Protein AF-A0A958QDJ5-F1 (afdb_monomer_lite)

Secondary structure (DSSP, 8-state):
----S------SS----------S--TTS-GGGGTS--TTPPPTHHHHHHHHHH--TTPPP--TT-TTTHHHH-

Radius of gyration: 14.4 Å; chains: 1; bounding box: 41×28×31 Å

Sequence (74 aa):
MARAALKIVPRSGSYSEEGCFWDSDDSEFHTLHYVIPYPESFRPQLPDYFIQKFTAPDDAVLDPFCGRGTTALQ

Foldseek 3Di:
DDDDLDDDDPDDDDDDDDDDQDDPDPPVADPLQPPDDDPPDDDLSVLVVCCVPPHDPPDDDDDPPCPSNSNVRD

Structure (mmCIF, N/CA/C/O backbone):
data_AF-A0A958QDJ5-F1
#
_entry.id   AF-A0A958QDJ5-F1
#
loop_
_atom_site.group_PDB
_atom_site.id
_atom_site.type_symbol
_atom_site.label_atom_id
_atom_site.label_alt_id
_atom_site.label_comp_id
_atom_site.label_asym_id
_atom_site.label_entity_id
_atom_site.label_seq_id
_atom_site.pdbx_PDB_ins_code
_atom_site.Cartn_x
_atom_site.Cartn_y
_atom_site.Cartn_z
_atom_site.occupancy
_atom_site.B_iso_or_equiv
_atom_site.auth_seq_id
_atom_site.auth_comp_id
_atom_site.auth_asym_id
_atom_site.auth_atom_id
_atom_site.pdbx_PDB_model_num
ATOM 1 N N . MET A 1 1 ? -20.986 -11.489 6.149 1.00 50.53 1 MET A N 1
ATOM 2 C CA . MET A 1 1 ? -20.737 -10.371 7.086 1.00 50.53 1 MET A CA 1
ATOM 3 C C . MET A 1 1 ? -20.096 -9.247 6.286 1.00 50.53 1 MET A C 1
ATOM 5 O O . MET A 1 1 ? -19.070 -9.501 5.671 1.00 50.53 1 MET A O 1
ATOM 9 N N . ALA A 1 2 ? -20.710 -8.065 6.198 1.00 52.12 2 ALA A N 1
ATOM 10 C CA . ALA A 1 2 ? -20.134 -6.945 5.450 1.00 52.12 2 ALA A CA 1
ATOM 11 C C . ALA A 1 2 ? -18.975 -6.336 6.257 1.00 52.12 2 ALA A C 1
ATOM 13 O O . ALA A 1 2 ? -19.205 -5.750 7.312 1.00 52.12 2 ALA A O 1
ATOM 14 N N . ARG A 1 3 ? -17.734 -6.511 5.794 1.00 54.75 3 ARG A N 1
ATOM 15 C CA . ARG A 1 3 ? -16.569 -5.790 6.326 1.00 54.75 3 ARG A CA 1
ATOM 16 C C . ARG A 1 3 ? -16.478 -4.450 5.598 1.00 54.75 3 ARG A C 1
ATOM 18 O O . ARG A 1 3 ? -16.497 -4.418 4.371 1.00 54.75 3 ARG A O 1
ATOM 25 N N . ALA A 1 4 ? -16.448 -3.347 6.342 1.00 55.12 4 ALA A N 1
ATOM 26 C CA . ALA A 1 4 ? -16.279 -2.024 5.754 1.00 55.12 4 ALA A CA 1
ATOM 27 C C . ALA A 1 4 ? -14.892 -1.936 5.099 1.00 55.12 4 ALA A C 1
ATOM 29 O O . ALA A 1 4 ? -13.888 -2.122 5.779 1.00 55.12 4 ALA A O 1
ATOM 30 N N . ALA A 1 5 ? -14.841 -1.643 3.797 1.00 57.03 5 ALA A N 1
ATOM 31 C CA . ALA A 1 5 ? -13.587 -1.473 3.055 1.00 57.03 5 ALA A CA 1
ATOM 32 C C . ALA A 1 5 ? -12.820 -0.196 3.452 1.00 57.03 5 ALA A C 1
ATOM 34 O O . ALA A 1 5 ? -11.655 -0.038 3.109 1.00 57.03 5 ALA A O 1
ATOM 35 N N . LEU A 1 6 ? -13.480 0.724 4.165 1.00 55.22 6 LEU A N 1
ATOM 36 C CA . LEU A 1 6 ? -12.916 1.998 4.584 1.00 55.22 6 LEU A CA 1
ATOM 37 C C . LEU A 1 6 ? -13.378 2.325 6.007 1.00 55.22 6 LEU A C 1
ATOM 39 O O . LEU A 1 6 ? -14.566 2.543 6.255 1.00 55.22 6 LEU A O 1
ATOM 43 N N . LYS A 1 7 ? -12.432 2.375 6.947 1.00 61.97 7 LYS A N 1
ATOM 44 C CA . LYS A 1 7 ? -12.661 2.838 8.319 1.00 61.97 7 LYS A CA 1
ATOM 45 C C . LYS A 1 7 ? -12.145 4.268 8.438 1.00 61.97 7 LYS A C 1
ATOM 47 O O . LYS A 1 7 ? -10.941 4.491 8.489 1.00 61.97 7 LYS A O 1
ATOM 52 N N . ILE A 1 8 ? -13.052 5.242 8.491 1.00 65.12 8 ILE A N 1
ATOM 53 C CA . ILE A 1 8 ? -12.681 6.635 8.769 1.00 65.12 8 ILE A CA 1
ATOM 54 C C . ILE A 1 8 ? -12.341 6.736 10.258 1.00 65.12 8 ILE A C 1
ATOM 56 O O . ILE A 1 8 ? -13.209 6.559 11.112 1.00 65.12 8 ILE A O 1
ATOM 60 N N . VAL A 1 9 ? -11.069 6.981 10.571 1.00 64.31 9 VAL A N 1
ATOM 61 C CA . VAL A 1 9 ? -10.582 7.117 11.949 1.00 64.31 9 VAL A CA 1
ATOM 62 C C . VAL A 1 9 ? -10.452 8.611 12.273 1.00 64.31 9 VAL A C 1
ATOM 64 O O . VAL A 1 9 ? -9.643 9.285 11.633 1.00 64.31 9 VAL A O 1
ATOM 67 N N . PRO A 1 10 ? -11.219 9.170 13.229 1.00 59.31 10 PRO A N 1
ATOM 68 C CA . PRO A 1 10 ? -11.037 10.553 13.655 1.00 59.31 10 PRO A CA 1
ATOM 69 C C . PRO A 1 10 ? -9.707 10.652 14.406 1.00 59.31 10 PRO A C 1
ATOM 71 O O . PRO A 1 10 ? -9.588 10.177 15.534 1.00 59.31 10 PRO A O 1
ATOM 74 N N . ARG A 1 11 ? -8.674 11.208 13.767 1.00 62.56 11 ARG A N 1
ATOM 75 C CA . ARG A 1 11 ? -7.345 11.319 14.374 1.00 62.56 11 ARG A CA 1
ATOM 76 C C . ARG A 1 11 ? -7.123 12.737 14.901 1.00 62.56 11 ARG A C 1
ATOM 78 O O . ARG A 1 11 ? -7.053 13.694 14.136 1.00 62.56 11 ARG A O 1
ATOM 85 N N . SER A 1 12 ? -7.027 12.870 16.222 1.00 59.53 12 SER A N 1
ATOM 86 C CA . SER A 1 12 ? -6.598 14.096 16.895 1.00 59.53 12 SER A CA 1
ATOM 87 C C . SER A 1 12 ? -5.074 14.235 16.767 1.00 59.53 12 SER A C 1
ATOM 89 O O . SER A 1 12 ? -4.336 13.591 17.508 1.00 59.53 12 SER A O 1
ATOM 91 N N . GLY A 1 13 ? -4.612 15.044 15.811 1.00 71.62 13 GLY A N 1
ATOM 92 C CA . GLY A 1 13 ? -3.195 15.385 15.609 1.00 71.62 13 GLY A CA 1
ATOM 93 C C . GLY A 1 13 ? -2.549 14.733 14.380 1.00 71.62 13 GLY A C 1
ATOM 94 O O . GLY A 1 13 ? -2.895 13.615 13.992 1.00 71.62 13 GLY A O 1
ATOM 95 N N . SER A 1 14 ? -1.606 15.450 13.761 1.00 72.69 14 SER A N 1
ATOM 96 C CA . SER A 1 14 ? -0.769 14.933 12.676 1.00 72.69 14 SER A CA 1
ATOM 97 C C . SER A 1 14 ? 0.154 13.824 13.193 1.00 72.69 14 SER A C 1
ATOM 99 O O . SER A 1 14 ? 0.745 13.935 14.265 1.00 72.69 14 SER A O 1
ATOM 101 N N . TYR A 1 15 ? 0.266 12.738 12.429 1.00 72.38 15 TYR A N 1
ATOM 102 C CA . TYR A 1 15 ? 1.266 11.694 12.637 1.00 72.38 15 TYR A CA 1
ATOM 103 C C . TYR A 1 15 ? 2.415 11.938 11.660 1.00 72.38 15 TYR A C 1
ATOM 105 O O . TYR A 1 15 ? 2.160 12.103 10.469 1.00 72.38 15 TYR A O 1
ATOM 113 N N . SER A 1 16 ? 3.649 11.976 12.157 1.00 80.38 16 SER A N 1
ATOM 114 C CA . SER A 1 16 ? 4.850 12.106 11.332 1.00 80.38 16 SER A CA 1
ATOM 115 C C . SER A 1 16 ? 5.907 11.146 11.847 1.00 80.38 16 SER A C 1
ATOM 117 O O . SER A 1 16 ? 6.145 11.073 13.052 1.00 80.38 16 SER A O 1
ATOM 119 N N . GLU A 1 17 ? 6.536 10.427 10.930 1.00 82.69 17 GLU A N 1
ATOM 120 C CA . GLU A 1 17 ? 7.654 9.533 11.196 1.00 82.69 17 GLU A CA 1
ATOM 121 C C . GLU A 1 17 ? 8.552 9.515 9.963 1.00 82.69 17 GLU A C 1
ATOM 123 O O . GLU A 1 17 ? 8.060 9.502 8.834 1.00 82.69 17 GLU A O 1
ATOM 128 N N . GLU A 1 18 ? 9.861 9.527 10.189 1.00 86.88 18 GLU A N 1
ATOM 129 C CA . GLU A 1 18 ? 10.867 9.395 9.142 1.00 86.88 18 GLU A CA 1
ATOM 130 C C . GLU A 1 18 ? 11.464 7.988 9.213 1.00 86.88 18 GLU A C 1
ATOM 132 O O . GLU A 1 18 ? 11.841 7.518 10.286 1.00 86.88 18 GLU A O 1
ATOM 137 N N . GLY A 1 19 ? 11.541 7.310 8.069 1.00 84.00 19 GLY A N 1
ATOM 138 C CA . GLY A 1 19 ? 12.104 5.969 7.954 1.00 84.00 19 GLY A CA 1
ATOM 139 C C . GLY A 1 19 ? 12.840 5.794 6.629 1.00 84.00 19 GLY A C 1
ATOM 140 O O . GLY A 1 19 ? 12.496 6.426 5.628 1.00 84.00 19 GLY A O 1
ATOM 141 N N . CYS A 1 20 ? 13.871 4.948 6.628 1.00 84.44 20 CYS A N 1
ATOM 142 C CA . CYS A 1 20 ? 14.590 4.559 5.420 1.00 84.44 20 CYS A CA 1
ATOM 143 C C . CYS A 1 20 ? 14.066 3.201 4.942 1.00 84.44 20 CYS A C 1
ATOM 145 O O . CYS A 1 20 ? 14.239 2.201 5.628 1.00 84.44 20 CYS A O 1
ATOM 147 N N . PHE A 1 21 ? 13.436 3.172 3.767 1.00 81.94 21 PHE A N 1
ATOM 148 C CA . PHE A 1 21 ? 12.817 1.971 3.180 1.00 81.94 21 PHE A CA 1
ATOM 149 C C . PHE A 1 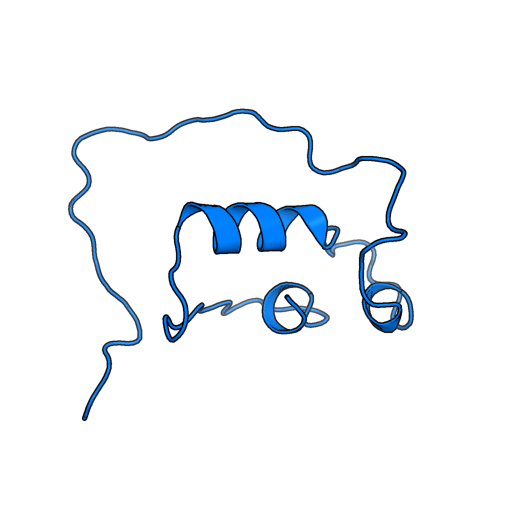21 ? 13.512 1.538 1.881 1.00 81.94 21 PHE A C 1
ATOM 151 O O . PHE A 1 21 ? 12.907 0.933 1.000 1.00 81.94 21 PHE A O 1
ATOM 158 N N . TRP A 1 22 ? 1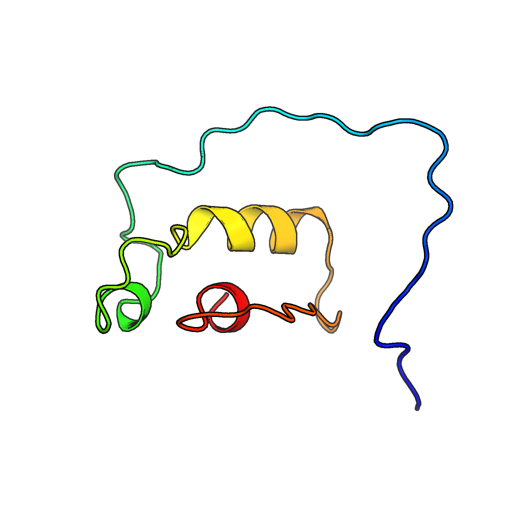4.779 1.920 1.735 1.00 75.00 22 TRP A N 1
ATOM 159 C CA . TRP A 1 22 ? 15.575 1.736 0.521 1.00 75.00 22 TRP A CA 1
ATOM 160 C C . TRP A 1 22 ? 16.876 1.009 0.828 1.00 75.00 22 TRP A C 1
ATOM 162 O O . TRP A 1 22 ? 17.917 1.339 0.255 1.00 75.00 22 TRP A O 1
ATOM 172 N N . ASP A 1 23 ? 16.823 0.060 1.761 1.00 73.62 23 ASP A N 1
ATOM 173 C CA . ASP A 1 23 ? 17.994 -0.752 2.042 1.00 73.62 23 ASP A CA 1
ATOM 174 C C . ASP A 1 23 ? 18.384 -1.572 0.804 1.00 73.62 23 ASP A C 1
ATOM 176 O O . ASP A 1 23 ? 17.581 -1.799 -0.106 1.00 73.62 23 ASP A O 1
ATOM 180 N N . SER A 1 24 ? 19.659 -1.935 0.719 1.00 70.12 24 SER A N 1
ATOM 181 C CA . SER A 1 24 ? 20.192 -2.620 -0.468 1.00 70.12 24 SER A CA 1
ATOM 182 C C . SER A 1 24 ? 19.889 -4.116 -0.468 1.00 70.12 24 SER A C 1
ATOM 184 O O . SER A 1 24 ? 20.057 -4.766 -1.501 1.00 70.12 24 SER A O 1
ATOM 186 N N . ASP A 1 25 ? 19.475 -4.653 0.681 1.00 79.00 25 ASP A N 1
ATOM 187 C CA . ASP A 1 25 ? 19.145 -6.058 0.845 1.00 79.00 25 ASP A CA 1
ATOM 188 C C . ASP A 1 25 ? 17.651 -6.296 0.612 1.00 79.00 25 ASP A C 1
ATOM 190 O O . ASP A 1 25 ? 16.788 -5.947 1.420 1.00 79.00 25 ASP A O 1
ATOM 194 N N . ASP A 1 26 ? 17.374 -6.895 -0.540 1.00 77.56 26 ASP A N 1
ATOM 195 C CA . ASP A 1 26 ? 16.046 -7.294 -0.982 1.00 77.56 26 ASP A CA 1
ATOM 196 C C . ASP A 1 26 ? 15.862 -8.830 -0.879 1.00 77.56 26 ASP A C 1
ATOM 198 O O . ASP A 1 26 ? 14.889 -9.374 -1.405 1.00 77.56 26 ASP A O 1
ATOM 202 N N . SER A 1 27 ? 16.802 -9.558 -0.254 1.00 78.62 27 SER A N 1
ATOM 203 C CA . SER A 1 27 ? 16.858 -11.032 -0.299 1.00 78.62 27 SER A CA 1
ATOM 204 C C . SER A 1 27 ? 15.676 -11.735 0.370 1.00 78.62 27 SER A C 1
ATOM 206 O O . SER A 1 27 ? 15.369 -12.876 0.022 1.00 78.62 27 SER A O 1
ATOM 208 N N . GLU A 1 28 ? 14.985 -11.051 1.278 1.00 85.69 28 GLU A N 1
ATOM 209 C CA . GLU A 1 28 ? 13.812 -11.575 1.980 1.00 85.69 28 GLU A CA 1
ATOM 210 C C . GLU A 1 28 ? 12.503 -11.413 1.181 1.00 85.69 28 GLU A C 1
ATOM 212 O O . GLU A 1 28 ? 11.485 -12.000 1.546 1.00 85.69 28 GLU A O 1
ATOM 217 N N . PHE A 1 29 ? 12.510 -10.674 0.062 1.00 90.50 29 PHE A N 1
ATOM 218 C CA . PHE A 1 29 ? 11.300 -10.377 -0.710 1.00 90.50 29 PHE A CA 1
ATOM 219 C C . PHE A 1 29 ? 11.114 -11.276 -1.934 1.00 90.50 29 PHE A C 1
ATOM 221 O O . PHE A 1 29 ? 12.053 -11.759 -2.570 1.00 90.50 29 PHE A O 1
ATOM 228 N N . HIS A 1 30 ? 9.850 -11.475 -2.314 1.00 93.69 30 HIS A N 1
ATOM 229 C CA . HIS A 1 30 ? 9.502 -12.351 -3.424 1.00 93.69 30 HIS A CA 1
ATOM 230 C C . HIS A 1 30 ? 10.030 -11.821 -4.770 1.00 93.69 30 HIS A C 1
ATOM 232 O O . HIS A 1 30 ? 9.823 -10.664 -5.141 1.00 93.69 30 HIS A O 1
ATOM 238 N N . THR A 1 31 ? 10.633 -12.697 -5.577 1.00 92.31 31 THR A N 1
ATOM 239 C CA . THR A 1 31 ? 11.285 -12.326 -6.850 1.00 92.31 31 THR A CA 1
ATOM 240 C C . THR A 1 31 ? 10.342 -11.691 -7.880 1.00 92.31 31 THR A C 1
ATOM 242 O O . THR A 1 31 ? 10.788 -10.953 -8.760 1.00 92.31 31 THR A O 1
ATOM 245 N N . LEU A 1 32 ? 9.029 -11.914 -7.752 1.00 92.81 32 LEU A N 1
ATOM 246 C CA . LEU A 1 32 ? 8.001 -11.284 -8.596 1.00 92.81 32 LEU A CA 1
ATOM 247 C C . LEU A 1 32 ? 8.023 -9.750 -8.541 1.00 92.81 32 LEU A C 1
ATOM 249 O O . LEU A 1 32 ? 7.631 -9.122 -9.524 1.00 92.81 32 LEU A O 1
ATOM 253 N N . HIS A 1 33 ? 8.553 -9.140 -7.476 1.00 91.25 33 HIS A N 1
ATOM 254 C CA . HIS A 1 33 ? 8.750 -7.689 -7.423 1.00 91.25 33 HIS A CA 1
ATOM 255 C C . HIS A 1 33 ? 9.684 -7.156 -8.518 1.00 91.25 33 HIS A C 1
ATOM 257 O O . HIS A 1 33 ? 9.643 -5.966 -8.816 1.00 91.25 33 HIS A O 1
ATOM 263 N N . TYR A 1 34 ? 10.498 -8.004 -9.149 1.00 89.31 34 TYR A N 1
ATOM 264 C CA . TYR A 1 34 ? 11.531 -7.587 -10.104 1.00 89.31 34 TYR A CA 1
ATOM 265 C C . TYR A 1 34 ? 11.279 -8.078 -11.531 1.00 89.31 34 TYR A C 1
ATOM 267 O O . TYR A 1 34 ? 12.003 -7.692 -12.445 1.00 89.31 34 TYR A O 1
ATOM 275 N N . VAL A 1 35 ? 10.241 -8.894 -11.746 1.00 89.62 35 VAL A N 1
ATOM 276 C CA . VAL A 1 35 ? 9.911 -9.446 -13.072 1.00 89.62 35 VAL A CA 1
ATOM 277 C C . VAL A 1 35 ? 9.414 -8.359 -14.028 1.00 89.62 35 VAL A C 1
ATOM 279 O O . VAL A 1 35 ? 9.694 -8.418 -15.223 1.00 89.62 35 VAL A O 1
ATOM 282 N N . ILE A 1 36 ? 8.709 -7.350 -13.506 1.00 83.81 36 ILE A N 1
ATOM 283 C CA . ILE A 1 36 ? 8.225 -6.202 -14.279 1.00 83.81 36 ILE A CA 1
ATOM 284 C C . ILE A 1 36 ? 8.954 -4.939 -13.794 1.00 83.81 36 ILE A C 1
ATOM 286 O O . ILE A 1 36 ? 8.649 -4.436 -12.703 1.00 83.81 36 ILE A O 1
ATOM 290 N N . PRO A 1 37 ? 9.913 -4.403 -14.574 1.00 75.50 37 PRO A N 1
ATOM 291 C CA . PRO A 1 37 ? 10.567 -3.150 -14.234 1.00 75.50 37 PRO A CA 1
ATOM 292 C C . PRO A 1 37 ? 9.575 -1.995 -14.408 1.00 75.50 37 PRO A C 1
ATOM 294 O O . PRO A 1 37 ? 9.146 -1.688 -15.519 1.00 75.50 37 PRO A O 1
ATOM 297 N N . TYR A 1 38 ? 9.210 -1.350 -13.300 1.00 77.38 38 TYR A N 1
ATOM 298 C CA . TYR A 1 38 ? 8.364 -0.158 -13.288 1.00 77.38 38 TYR A CA 1
ATOM 299 C C . TYR A 1 38 ? 9.079 0.943 -12.490 1.00 77.38 38 TYR A C 1
ATOM 301 O O . TYR A 1 38 ? 9.115 0.861 -11.261 1.00 77.38 38 TYR A O 1
ATOM 309 N N . PRO A 1 39 ? 9.689 1.944 -13.152 1.00 75.06 39 PRO A N 1
ATOM 310 C CA . PRO A 1 39 ? 10.547 2.933 -12.492 1.00 75.06 39 PRO A CA 1
ATOM 311 C C . PRO A 1 39 ? 9.842 3.749 -11.407 1.00 75.06 39 PRO A C 1
ATOM 313 O O . PRO A 1 39 ? 10.475 4.169 -10.448 1.00 75.06 39 PRO A O 1
ATOM 316 N N . GLU A 1 40 ? 8.532 3.945 -11.546 1.00 84.31 40 GLU A N 1
ATOM 317 C CA . GLU A 1 40 ? 7.719 4.718 -10.601 1.00 84.31 40 GLU A CA 1
ATOM 318 C C . GLU A 1 40 ? 7.090 3.847 -9.500 1.00 84.31 40 GLU A C 1
ATOM 320 O O . GLU A 1 40 ? 6.193 4.288 -8.786 1.00 84.31 40 GLU A O 1
ATOM 325 N N . SER A 1 41 ? 7.527 2.592 -9.355 1.00 86.62 41 SER A N 1
ATOM 326 C CA . SER A 1 41 ? 7.097 1.743 -8.240 1.00 86.62 41 SER A CA 1
ATOM 327 C C . SER A 1 41 ? 7.988 1.956 -7.028 1.00 86.62 41 SER A C 1
ATOM 329 O O . SER A 1 41 ? 9.193 2.170 -7.140 1.00 86.62 41 SER A O 1
ATOM 331 N N . PHE A 1 42 ? 7.399 1.817 -5.846 1.00 88.44 42 PHE A N 1
ATOM 332 C CA . PHE A 1 42 ? 8.166 1.676 -4.618 1.00 88.44 42 PHE A CA 1
ATOM 333 C C . PHE A 1 42 ? 8.707 0.246 -4.453 1.00 88.44 42 PHE A C 1
ATOM 335 O O . PHE A 1 42 ? 8.209 -0.724 -5.051 1.00 88.44 42 PHE A O 1
ATOM 342 N N . ARG A 1 43 ? 9.746 0.133 -3.617 1.00 89.88 43 ARG A N 1
ATOM 343 C CA . ARG A 1 43 ? 10.312 -1.144 -3.179 1.00 89.88 43 ARG A CA 1
ATOM 344 C C . ARG A 1 43 ? 9.400 -1.863 -2.172 1.00 89.88 43 ARG A C 1
ATOM 346 O O . ARG A 1 43 ? 8.652 -1.183 -1.468 1.00 89.88 43 ARG A O 1
ATOM 353 N N . PRO A 1 44 ? 9.454 -3.205 -2.087 1.00 92.56 44 PRO A N 1
ATOM 354 C CA . PRO A 1 44 ? 8.598 -3.995 -1.195 1.00 92.56 44 PRO A CA 1
ATOM 355 C C . PRO A 1 44 ? 8.720 -3.673 0.305 1.00 92.56 44 PRO A C 1
ATOM 357 O O . PRO A 1 44 ? 7.744 -3.838 1.027 1.00 92.56 44 PRO A O 1
ATOM 360 N N . GLN A 1 45 ? 9.844 -3.120 0.768 1.00 92.06 45 GLN A N 1
ATOM 361 C CA . GLN A 1 45 ? 10.035 -2.700 2.163 1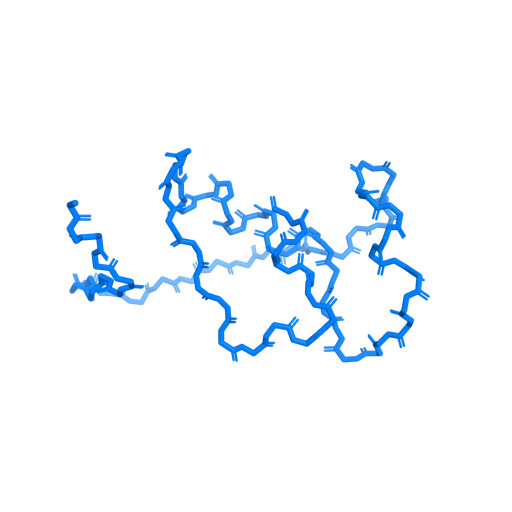.00 92.06 45 GLN A CA 1
ATOM 362 C C . GLN A 1 45 ? 9.005 -1.661 2.625 1.00 92.06 45 GLN A C 1
ATOM 364 O O . GLN A 1 45 ? 8.632 -1.626 3.795 1.00 92.06 45 GLN A O 1
ATOM 369 N N . LEU A 1 46 ? 8.567 -0.780 1.718 1.00 91.81 46 LEU A N 1
ATOM 370 C CA . LEU A 1 46 ? 7.644 0.297 2.060 1.00 91.81 46 LEU A CA 1
ATOM 371 C C . LEU A 1 46 ? 6.256 -0.238 2.466 1.00 91.81 46 LEU A C 1
ATOM 373 O O . LEU A 1 46 ? 5.827 0.063 3.580 1.00 91.81 46 LEU A O 1
ATOM 377 N N . PRO A 1 47 ? 5.534 -1.011 1.627 1.00 93.75 47 PRO A N 1
ATOM 378 C CA . PRO A 1 47 ? 4.251 -1.585 2.023 1.00 93.75 47 PRO A CA 1
ATOM 379 C C . PRO A 1 47 ? 4.385 -2.569 3.188 1.00 93.75 47 PRO A C 1
ATOM 381 O O . PRO A 1 47 ? 3.535 -2.514 4.070 1.00 93.75 47 PRO A O 1
ATOM 384 N N . ASP A 1 48 ? 5.438 -3.396 3.243 1.00 93.50 48 ASP A N 1
ATOM 385 C CA . ASP A 1 48 ? 5.644 -4.342 4.351 1.00 93.50 48 ASP A CA 1
ATOM 386 C C . ASP A 1 48 ? 5.673 -3.616 5.705 1.00 93.50 48 ASP A C 1
ATOM 388 O O . ASP A 1 48 ? 4.883 -3.923 6.598 1.00 93.50 48 ASP A O 1
ATOM 392 N N . TYR A 1 49 ? 6.463 -2.543 5.816 1.00 92.19 49 TYR A N 1
ATOM 393 C CA . TYR A 1 49 ? 6.513 -1.724 7.026 1.00 92.19 49 TYR A CA 1
ATOM 394 C C . TYR A 1 49 ? 5.127 -1.222 7.471 1.00 92.19 49 TYR A C 1
ATOM 396 O O . TYR A 1 49 ? 4.769 -1.318 8.650 1.00 92.19 49 TYR A O 1
ATOM 404 N N . PHE A 1 50 ? 4.328 -0.680 6.545 1.00 92.88 50 PHE A N 1
ATOM 405 C CA . PHE A 1 50 ? 3.002 -0.153 6.878 1.00 92.88 50 PHE A CA 1
ATOM 406 C C . PHE A 1 50 ? 2.006 -1.263 7.231 1.00 92.88 50 PHE A C 1
ATOM 408 O O . PHE A 1 50 ? 1.218 -1.088 8.163 1.00 92.88 50 PHE A O 1
ATOM 415 N N . ILE A 1 51 ? 2.048 -2.395 6.528 1.00 94.56 51 ILE A N 1
ATOM 416 C CA . ILE A 1 51 ? 1.190 -3.554 6.794 1.00 94.56 51 ILE A CA 1
ATOM 417 C C . ILE A 1 51 ? 1.490 -4.096 8.194 1.00 94.56 51 ILE A C 1
ATOM 419 O O . ILE A 1 51 ? 0.582 -4.156 9.024 1.00 94.56 51 ILE A O 1
ATOM 423 N N . GLN A 1 52 ? 2.759 -4.370 8.508 1.00 93.50 52 GLN A N 1
ATOM 424 C CA . GLN A 1 52 ? 3.186 -4.871 9.822 1.00 93.50 52 GLN A CA 1
ATOM 425 C C . GLN A 1 52 ? 2.802 -3.925 10.966 1.00 93.50 52 GLN A C 1
ATOM 427 O O . GLN A 1 52 ? 2.419 -4.358 12.052 1.00 93.50 52 GLN A O 1
ATOM 432 N N . LYS A 1 53 ? 2.903 -2.611 10.740 1.00 91.44 53 LYS A N 1
ATOM 433 C CA . LYS A 1 53 ? 2.687 -1.611 11.790 1.00 91.44 53 LYS A CA 1
ATOM 434 C C . LYS A 1 53 ? 1.216 -1.281 12.043 1.00 91.44 53 LYS A C 1
ATOM 436 O O . LYS A 1 53 ? 0.861 -0.936 13.172 1.00 91.44 53 LYS A O 1
ATOM 441 N N . PHE A 1 54 ? 0.375 -1.316 11.011 1.00 91.56 54 PHE A N 1
ATOM 442 C CA . PHE A 1 54 ? -0.981 -0.754 11.069 1.00 91.56 54 PHE A CA 1
ATOM 443 C C . PHE A 1 54 ? -2.104 -1.756 10.802 1.00 91.56 54 PHE A C 1
ATOM 445 O O . PHE A 1 54 ? -3.268 -1.352 10.823 1.00 91.56 54 PHE A O 1
ATOM 452 N N . THR A 1 55 ? -1.789 -3.031 10.577 1.00 95.00 55 THR A N 1
ATOM 453 C CA . THR A 1 55 ? -2.789 -4.068 10.293 1.00 95.00 55 THR A CA 1
ATOM 454 C C . THR A 1 55 ? -2.600 -5.291 11.184 1.00 95.00 55 THR A C 1
ATOM 456 O O . THR A 1 55 ? -1.543 -5.491 11.782 1.00 95.00 55 THR A O 1
ATOM 459 N N . ALA A 1 56 ? -3.648 -6.100 11.298 1.00 94.31 56 ALA A N 1
ATOM 460 C CA . A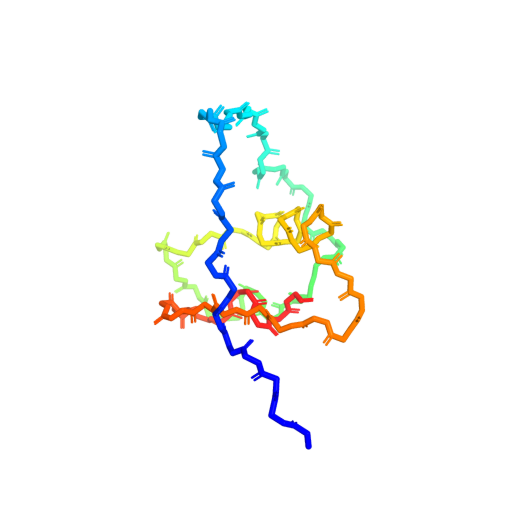LA A 1 56 ? -3.603 -7.436 11.876 1.00 94.31 56 ALA A CA 1
ATOM 461 C C . ALA A 1 56 ? -3.958 -8.488 10.811 1.00 94.31 56 ALA A C 1
ATOM 463 O O . ALA A 1 56 ? -4.564 -8.149 9.790 1.00 94.31 56 ALA A O 1
ATOM 464 N N . PRO A 1 57 ? -3.642 -9.778 11.042 1.00 94.12 57 PRO A N 1
ATOM 465 C CA . PRO A 1 57 ? -4.155 -10.849 10.200 1.00 94.12 57 PRO A CA 1
ATOM 466 C C . PRO A 1 57 ? -5.666 -10.714 9.978 1.00 94.12 57 PRO A C 1
ATOM 468 O O . PRO A 1 57 ? -6.414 -10.363 10.891 1.00 94.12 57 PRO A O 1
ATOM 471 N N . ASP A 1 58 ? -6.093 -10.989 8.749 1.00 93.12 58 ASP A N 1
ATOM 472 C CA . ASP A 1 58 ? -7.461 -10.825 8.252 1.00 93.12 58 ASP A CA 1
ATOM 473 C C . ASP A 1 58 ? -7.966 -9.379 8.079 1.00 93.12 58 ASP A C 1
ATOM 475 O O . ASP A 1 58 ? -9.121 -9.216 7.663 1.00 93.12 58 ASP A O 1
ATOM 479 N N . ASP A 1 59 ? -7.173 -8.338 8.349 1.00 93.88 59 ASP A N 1
ATOM 480 C CA . ASP A 1 59 ? -7.520 -6.976 7.927 1.00 93.88 59 ASP A CA 1
ATOM 481 C C . ASP A 1 59 ? -7.436 -6.828 6.400 1.00 93.88 59 ASP A C 1
ATOM 483 O O . ASP A 1 59 ? -6.707 -7.535 5.707 1.00 93.88 59 ASP A O 1
ATOM 487 N N . ALA A 1 60 ? -8.217 -5.891 5.860 1.00 92.88 60 ALA A N 1
ATOM 488 C CA . ALA A 1 60 ? -8.191 -5.565 4.441 1.00 92.88 60 ALA A CA 1
ATOM 489 C C . ALA A 1 60 ? -7.320 -4.328 4.197 1.00 92.88 60 ALA A C 1
ATOM 491 O O . ALA A 1 60 ? -7.588 -3.260 4.752 1.00 92.88 60 ALA A O 1
ATOM 492 N N . VAL A 1 61 ? -6.329 -4.462 3.315 1.00 94.31 61 VAL A N 1
ATOM 493 C CA . VAL A 1 61 ? -5.510 -3.350 2.817 1.00 94.31 61 VAL A CA 1
ATOM 494 C C . VAL A 1 61 ? -6.038 -2.927 1.452 1.00 94.31 61 VAL A C 1
ATOM 496 O O . VAL A 1 61 ? -6.144 -3.739 0.534 1.00 94.31 61 VAL A O 1
ATOM 499 N N . LEU A 1 62 ? -6.394 -1.648 1.322 1.00 94.50 62 LEU A N 1
ATOM 500 C CA . LEU A 1 62 ? -6.849 -1.065 0.065 1.00 94.50 62 LEU A CA 1
ATOM 501 C C . LEU A 1 62 ? -5.732 -0.223 -0.548 1.00 94.50 62 LEU A C 1
ATOM 503 O O . LEU A 1 62 ? -5.380 0.825 -0.013 1.00 94.50 62 LEU A O 1
ATOM 507 N N . ASP A 1 63 ? -5.259 -0.648 -1.714 1.00 94.88 63 ASP A N 1
ATOM 508 C CA . ASP A 1 63 ? -4.399 0.147 -2.584 1.00 94.88 63 ASP A CA 1
ATOM 509 C C . ASP A 1 63 ? -5.148 0.455 -3.894 1.00 94.88 63 ASP A C 1
ATOM 511 O O . ASP A 1 63 ? -5.201 -0.391 -4.793 1.00 94.88 63 ASP A O 1
ATOM 515 N N . PRO A 1 64 ? -5.783 1.637 -4.014 1.00 94.62 64 PRO A N 1
ATOM 516 C CA . PRO A 1 64 ? -6.552 1.994 -5.203 1.00 94.62 64 PRO A CA 1
ATOM 517 C C . PRO A 1 64 ? -5.665 2.357 -6.407 1.00 94.62 64 PRO A C 1
ATOM 519 O O . PRO A 1 64 ? -6.189 2.540 -7.505 1.00 94.62 64 PRO A O 1
ATOM 522 N N . PHE A 1 65 ? -4.344 2.456 -6.221 1.00 92.06 65 PHE A N 1
ATOM 523 C CA . PHE A 1 65 ? -3.364 2.827 -7.244 1.00 92.06 65 PHE A CA 1
ATOM 524 C C . PHE A 1 65 ? -2.219 1.809 -7.293 1.00 92.06 65 PHE A C 1
ATOM 526 O O . PHE A 1 65 ? -1.048 2.169 -7.382 1.00 92.06 65 PHE A O 1
ATOM 533 N N . CYS A 1 66 ? -2.568 0.521 -7.266 1.00 90.12 66 CYS A N 1
ATOM 534 C CA . CYS A 1 66 ? -1.631 -0.572 -7.012 1.00 90.12 66 CYS A CA 1
ATOM 535 C C . CYS A 1 66 ? -0.486 -0.730 -8.027 1.00 90.12 66 CYS A C 1
ATOM 537 O O . CYS A 1 66 ? 0.471 -1.456 -7.753 1.00 90.12 66 CYS A O 1
ATOM 539 N N . GLY A 1 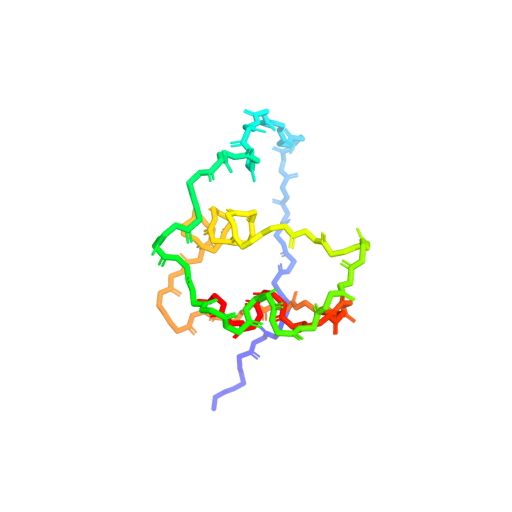67 ? -0.546 -0.070 -9.188 1.00 91.56 67 GLY A N 1
ATOM 540 C CA . GLY A 1 67 ? 0.513 -0.090 -10.197 1.00 91.56 67 GLY A CA 1
ATOM 541 C C . GLY A 1 67 ? 0.875 -1.520 -10.604 1.00 91.56 67 GLY A C 1
ATOM 542 O O . GLY A 1 67 ? 0.040 -2.257 -11.120 1.00 91.56 67 GLY A O 1
ATOM 543 N N . ARG A 1 68 ? 2.121 -1.934 -10.338 1.00 91.56 68 ARG A N 1
ATOM 544 C CA . ARG A 1 68 ? 2.593 -3.311 -10.589 1.00 91.56 68 ARG A CA 1
ATOM 545 C C . ARG A 1 68 ? 2.155 -4.348 -9.540 1.00 91.56 68 ARG A C 1
ATOM 547 O O . ARG A 1 68 ? 2.581 -5.494 -9.616 1.00 91.56 68 ARG A O 1
ATOM 554 N N . GLY A 1 69 ? 1.368 -3.949 -8.545 1.00 93.06 69 GLY A N 1
ATOM 555 C CA . GLY A 1 69 ? 0.856 -4.820 -7.490 1.00 93.06 69 GLY A CA 1
ATOM 556 C C . GLY A 1 69 ? 1.808 -5.048 -6.314 1.00 93.06 69 GLY A C 1
ATOM 557 O O . GLY A 1 69 ? 1.661 -6.056 -5.634 1.00 93.06 69 GLY A O 1
ATOM 558 N N . THR A 1 70 ? 2.768 -4.148 -6.047 1.00 94.12 70 THR A N 1
ATOM 559 C CA . THR A 1 70 ? 3.736 -4.328 -4.942 1.00 94.12 70 THR A CA 1
ATOM 560 C C . THR A 1 70 ? 3.028 -4.531 -3.593 1.00 94.12 70 THR A C 1
ATOM 562 O O . THR A 1 70 ? 3.403 -5.442 -2.869 1.00 94.12 70 THR A O 1
ATOM 565 N N . THR A 1 71 ? 1.990 -3.743 -3.282 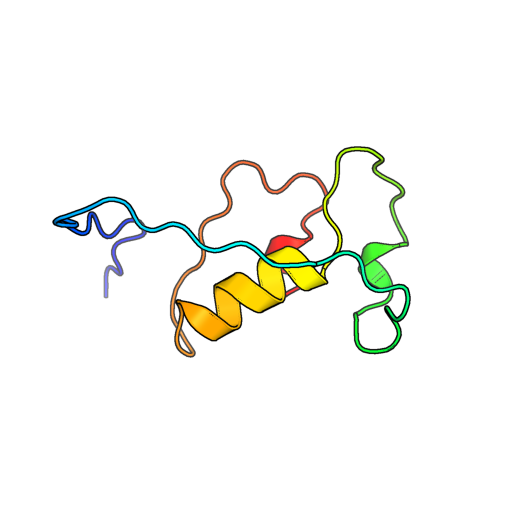1.00 95.75 71 THR A N 1
ATOM 566 C CA . THR A 1 71 ? 1.225 -3.858 -2.023 1.00 95.75 71 THR A CA 1
ATOM 567 C C . THR A 1 71 ? 0.473 -5.175 -1.900 1.00 95.75 71 THR A C 1
ATOM 569 O O . THR A 1 71 ? 0.380 -5.707 -0.813 1.00 95.75 71 THR A O 1
ATOM 572 N N . ALA A 1 72 ? -0.072 -5.702 -3.000 1.00 95.19 72 ALA A N 1
ATOM 573 C CA . ALA A 1 72 ? -0.869 -6.930 -2.976 1.00 95.19 72 ALA A CA 1
ATOM 574 C C . ALA A 1 72 ? -0.018 -8.204 -2.861 1.00 95.19 72 ALA A C 1
ATOM 576 O O . ALA A 1 72 ? -0.554 -9.278 -2.600 1.00 95.19 72 ALA A O 1
ATOM 577 N N . LEU A 1 73 ? 1.281 -8.095 -3.148 1.00 94.75 73 LEU A N 1
ATOM 578 C CA . LEU A 1 73 ? 2.237 -9.189 -3.017 1.00 94.75 73 LEU A CA 1
ATOM 579 C C . LEU A 1 73 ? 2.859 -9.254 -1.609 1.00 94.75 73 LEU A C 1
ATOM 581 O O . LEU A 1 73 ? 3.456 -10.276 -1.283 1.00 94.75 73 LEU A O 1
ATOM 585 N N . GLN A 1 74 ? 2.717 -8.188 -0.812 1.00 93.06 74 GLN A N 1
ATOM 586 C CA . GLN A 1 74 ? 2.995 -8.194 0.627 1.00 93.06 74 GLN A CA 1
ATOM 587 C C . GLN A 1 74 ? 1.758 -8.652 1.398 1.00 93.06 74 GLN A C 1
ATOM 589 O O . GLN A 1 74 ? 1.929 -9.421 2.367 1.00 93.06 74 GLN A O 1
#

pLDDT: mean 83.07, std 13.02, range [50.53, 95.75]